Protein AF-A0A6I5N7K8-F1 (afdb_monomer_lite)

Foldseek 3Di:
DDDDDDDPVVVVVLVVCCVVVVDDPVVVVVVVVVVCVVVVPDPQDPQVVVVHDPPPPPPDDPPVPPVVVVVVVVVVVVVCLVPDPVNDDDDDDDDDDD

Radius of gyration: 35.08 Å; chains: 1; bounding box: 78×30×92 Å

Structure (mmCIF, N/CA/C/O backbone):
data_AF-A0A6I5N7K8-F1
#
_entry.id   AF-A0A6I5N7K8-F1
#
loop_
_atom_site.group_PDB
_atom_site.id
_atom_site.type_symbol
_atom_site.label_atom_id
_atom_site.label_alt_id
_atom_site.label_comp_id
_atom_site.label_asym_id
_atom_site.label_entity_id
_atom_site.label_seq_id
_atom_site.pdbx_PDB_ins_code
_atom_site.Cartn_x
_atom_site.Cartn_y
_atom_site.Cartn_z
_atom_site.occupancy
_at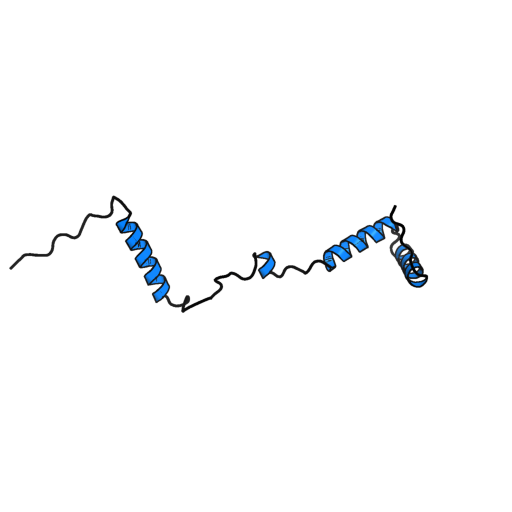om_site.B_iso_or_equiv
_atom_site.auth_seq_id
_atom_site.auth_comp_id
_atom_site.auth_asym_id
_atom_site.auth_atom_id
_atom_site.pdbx_PDB_model_num
ATOM 1 N N . MET A 1 1 ? -13.387 18.982 8.498 1.00 62.88 1 MET A N 1
ATOM 2 C CA . MET A 1 1 ? -13.024 17.693 9.122 1.00 62.88 1 MET A CA 1
ATOM 3 C C . MET A 1 1 ? -13.696 16.601 8.313 1.00 62.88 1 MET A C 1
ATOM 5 O O . MET A 1 1 ? -14.866 16.763 7.995 1.00 62.88 1 MET A O 1
ATOM 9 N N . LEU A 1 2 ? -12.960 15.569 7.903 1.00 75.06 2 LEU A N 1
ATOM 10 C CA . LEU A 1 2 ? -13.562 14.382 7.289 1.00 75.06 2 LEU A CA 1
ATOM 11 C C . LEU A 1 2 ? -14.327 13.624 8.379 1.00 75.06 2 LEU A C 1
ATOM 13 O O . LEU A 1 2 ? -13.778 13.423 9.459 1.00 75.06 2 LEU A O 1
ATOM 17 N N . ASN A 1 3 ? -15.577 13.248 8.110 1.00 82.94 3 ASN A N 1
ATOM 18 C CA . ASN A 1 3 ? -16.367 12.399 8.997 1.00 82.94 3 ASN A CA 1
ATOM 19 C C . ASN A 1 3 ? -16.410 10.998 8.388 1.00 82.94 3 ASN A C 1
ATOM 21 O O . ASN A 1 3 ? -16.853 10.847 7.250 1.00 82.94 3 ASN A O 1
ATOM 25 N N . ILE A 1 4 ? -15.906 10.006 9.114 1.00 84.75 4 ILE A N 1
ATOM 26 C CA . ILE A 1 4 ? -15.846 8.614 8.667 1.00 84.75 4 ILE A CA 1
ATOM 27 C C . ILE A 1 4 ? -16.706 7.811 9.633 1.00 84.75 4 ILE A C 1
ATOM 29 O O . ILE A 1 4 ? -16.475 7.853 10.838 1.00 84.75 4 ILE A O 1
ATOM 33 N N . SER A 1 5 ? -17.700 7.107 9.100 1.00 90.38 5 SER A N 1
ATOM 34 C CA . SER A 1 5 ? -18.488 6.142 9.862 1.00 90.38 5 SER A CA 1
ATOM 35 C C . SER A 1 5 ? -17.815 4.781 9.762 1.00 90.38 5 SER A C 1
ATOM 37 O O . SER A 1 5 ? -17.548 4.309 8.657 1.00 90.38 5 SER A O 1
ATOM 39 N N . LEU A 1 6 ? -17.515 4.189 10.912 1.00 89.00 6 LEU A N 1
ATOM 40 C CA . LEU A 1 6 ? -17.017 2.825 11.028 1.00 89.00 6 LEU A CA 1
ATOM 41 C C . LEU A 1 6 ? -18.190 1.913 11.399 1.00 89.00 6 LEU A C 1
ATOM 43 O O . LEU A 1 6 ? -19.175 2.376 11.973 1.00 89.00 6 LEU A O 1
ATOM 47 N N . ASP A 1 7 ? -18.108 0.644 11.020 1.00 95.56 7 ASP A N 1
ATOM 48 C CA . ASP A 1 7 ? -19.026 -0.371 11.528 1.00 95.56 7 ASP A CA 1
ATOM 49 C C . ASP A 1 7 ? -18.560 -0.883 12.903 1.00 95.56 7 ASP A C 1
ATOM 51 O O . ASP A 1 7 ? -17.423 -0.655 13.328 1.00 95.56 7 ASP A O 1
ATOM 55 N N . ASP A 1 8 ? -19.447 -1.595 13.601 1.00 94.19 8 ASP A N 1
ATOM 56 C CA . ASP A 1 8 ? -19.190 -2.113 14.952 1.00 94.19 8 ASP A CA 1
ATOM 57 C C . ASP A 1 8 ? -17.944 -3.014 15.025 1.00 94.19 8 ASP A C 1
ATOM 59 O O . ASP A 1 8 ? -17.326 -3.158 16.082 1.00 94.19 8 ASP A O 1
ATOM 63 N N . GLU A 1 9 ? -17.591 -3.674 13.922 1.00 96.00 9 GLU A N 1
ATOM 64 C CA . GLU A 1 9 ? -16.431 -4.555 13.843 1.00 96.00 9 GLU A CA 1
ATOM 65 C C . GLU A 1 9 ? -15.134 -3.744 13.726 1.00 96.00 9 GLU A C 1
ATOM 67 O O . GLU A 1 9 ? -14.204 -3.939 14.515 1.00 96.00 9 GLU A O 1
ATOM 72 N N . ALA A 1 10 ? -15.085 -2.781 12.806 1.00 93.69 10 ALA A N 1
ATOM 73 C CA . ALA A 1 10 ? -13.946 -1.894 12.617 1.00 93.69 10 ALA A CA 1
ATOM 74 C C . ALA A 1 10 ? -13.674 -1.029 13.853 1.00 93.69 10 ALA A C 1
ATOM 76 O O . ALA A 1 10 ? -12.511 -0.785 14.180 1.00 93.69 10 ALA A O 1
ATOM 77 N N . GLU A 1 11 ? -14.712 -0.606 14.579 1.00 93.94 11 GLU A N 1
ATOM 78 C CA . GLU A 1 11 ? -14.545 0.097 15.855 1.00 93.94 11 GLU A CA 1
ATOM 79 C C . GLU A 1 11 ? -13.820 -0.763 16.898 1.00 93.94 11 GLU A C 1
ATOM 81 O O . GLU A 1 11 ? -12.934 -0.267 17.599 1.00 93.94 11 GLU A O 1
ATOM 86 N N . ARG A 1 12 ? -14.124 -2.066 16.974 1.00 95.81 12 ARG A N 1
ATOM 87 C CA . ARG A 1 12 ? -13.420 -2.989 17.884 1.00 95.81 12 ARG A CA 1
ATOM 88 C C . ARG A 1 12 ? -11.946 -3.109 17.520 1.00 95.81 12 ARG A C 1
ATOM 90 O O . ARG A 1 12 ? -11.104 -3.010 18.412 1.00 95.81 12 ARG A O 1
ATOM 97 N N . TYR A 1 13 ? -11.632 -3.256 16.232 1.00 94.62 13 TYR A N 1
ATOM 98 C CA . TYR A 1 13 ? -10.244 -3.297 15.765 1.00 94.62 13 TYR A CA 1
ATOM 99 C C . TYR A 1 13 ? -9.497 -2.004 16.086 1.00 94.62 13 TYR A C 1
ATOM 101 O O . TYR A 1 13 ? -8.370 -2.051 16.574 1.00 94.62 13 TYR A O 1
ATOM 109 N N . LEU A 1 14 ? -10.133 -0.850 15.874 1.00 93.56 14 LEU A N 1
ATOM 110 C CA . LEU A 1 14 ? -9.548 0.446 16.196 1.00 93.56 14 LEU A CA 1
ATOM 111 C C . LEU A 1 14 ? -9.191 0.536 17.685 1.00 93.56 14 LEU A C 1
ATOM 113 O O . LEU A 1 14 ? -8.063 0.887 18.023 1.00 93.56 14 LEU A O 1
ATOM 117 N N . ILE A 1 15 ? -10.121 0.184 18.576 1.00 94.06 15 ILE A N 1
ATOM 118 C CA . ILE A 1 15 ? -9.892 0.212 20.028 1.00 94.06 15 ILE A CA 1
ATOM 119 C C . ILE A 1 15 ? -8.731 -0.711 20.418 1.00 94.06 15 ILE A C 1
ATOM 121 O O . ILE A 1 15 ? -7.885 -0.333 21.231 1.00 94.06 15 ILE A O 1
ATOM 125 N N . GLU A 1 16 ? -8.673 -1.910 19.844 1.00 95.81 16 GLU A N 1
ATOM 126 C CA . GLU A 1 16 ? -7.630 -2.888 20.148 1.00 95.81 16 GLU A CA 1
ATOM 127 C C . GLU A 1 16 ? -6.239 -2.423 19.692 1.00 95.81 16 GLU A C 1
ATOM 129 O O . GLU A 1 16 ? -5.281 -2.509 20.464 1.00 95.81 16 GLU A O 1
ATOM 134 N N . ILE A 1 17 ? -6.132 -1.860 18.484 1.00 94.69 17 ILE A N 1
ATOM 135 C CA . ILE A 1 17 ? -4.877 -1.317 17.942 1.00 94.69 17 ILE A CA 1
ATOM 136 C C . ILE A 1 17 ? -4.380 -0.158 18.808 1.00 94.69 17 ILE A C 1
ATOM 138 O O . ILE A 1 17 ? -3.230 -0.167 19.248 1.00 94.69 17 ILE A O 1
ATOM 142 N N . LEU A 1 18 ? -5.253 0.804 19.123 1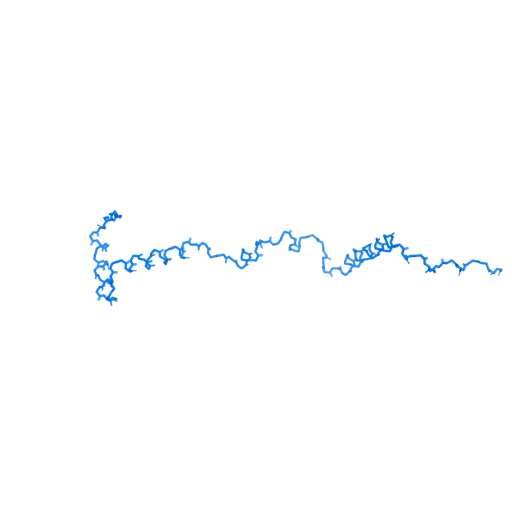.00 94.50 18 LEU A N 1
ATOM 143 C CA . LEU A 1 18 ? -4.892 1.961 19.949 1.00 94.50 18 LEU A CA 1
ATOM 144 C C . LEU A 1 18 ? -4.415 1.538 21.341 1.00 94.50 18 LEU A C 1
ATOM 146 O O . LEU A 1 18 ? -3.467 2.111 21.872 1.00 94.50 18 LEU A O 1
ATOM 150 N N . LYS A 1 19 ? -5.045 0.512 21.924 1.00 94.25 19 LYS A N 1
ATOM 151 C CA . LYS A 1 19 ? -4.656 -0.028 23.230 1.00 94.25 19 LYS A CA 1
ATOM 152 C C . LYS A 1 19 ? -3.301 -0.733 23.189 1.00 94.25 19 LYS A C 1
ATOM 154 O O . LYS A 1 19 ? -2.562 -0.670 24.165 1.00 94.25 19 LYS A O 1
ATOM 159 N N . ARG A 1 20 ? -2.997 -1.446 22.104 1.00 94.50 20 ARG A N 1
ATOM 160 C CA . ARG A 1 20 ? -1.764 -2.229 21.969 1.00 94.50 20 ARG A CA 1
ATOM 161 C C . ARG A 1 20 ? -0.548 -1.364 21.659 1.00 94.50 20 ARG A C 1
ATOM 163 O O . ARG A 1 20 ? 0.536 -1.659 22.150 1.00 94.50 20 ARG A O 1
ATOM 170 N N . GLU A 1 21 ? -0.724 -0.361 20.809 1.00 91.31 21 GLU A N 1
ATOM 171 C CA . GLU A 1 21 ? 0.376 0.450 20.280 1.00 91.31 21 GLU A CA 1
ATOM 172 C C . GLU A 1 21 ? 0.548 1.781 21.027 1.00 91.31 21 GLU A C 1
ATOM 174 O O . GLU A 1 21 ? 1.529 2.478 20.795 1.00 91.31 21 GLU A O 1
ATOM 179 N N . GLU A 1 22 ? -0.376 2.122 21.936 1.00 92.50 22 GLU A N 1
ATOM 180 C CA . GLU A 1 22 ? -0.381 3.376 22.712 1.00 92.50 22 GLU A CA 1
ATOM 181 C C . GLU A 1 22 ? -0.280 4.639 21.831 1.00 92.50 22 GLU A C 1
ATOM 183 O O . GLU A 1 22 ? 0.283 5.664 22.216 1.00 92.50 22 GLU A O 1
ATOM 188 N N . ILE A 1 23 ? -0.853 4.576 20.627 1.00 93.62 23 ILE A N 1
ATOM 189 C CA . ILE A 1 23 ? -0.847 5.661 19.639 1.00 93.62 23 ILE A CA 1
ATOM 190 C C . ILE A 1 23 ? -2.177 6.414 19.600 1.00 93.62 23 ILE A C 1
ATOM 192 O O . ILE A 1 23 ? 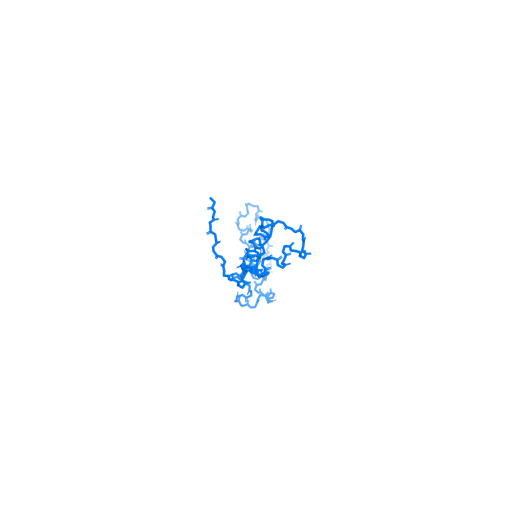-3.215 5.945 20.067 1.00 93.62 23 ILE A O 1
ATOM 196 N N . THR A 1 24 ? -2.165 7.599 18.988 1.00 93.94 24 THR A N 1
ATOM 197 C CA . THR A 1 24 ? -3.387 8.368 18.738 1.00 93.94 24 THR A CA 1
ATOM 198 C C . THR A 1 24 ? -4.075 7.925 17.445 1.00 93.94 24 THR A C 1
ATOM 200 O O . THR A 1 24 ? -3.424 7.489 16.495 1.00 93.94 24 THR A O 1
ATOM 203 N N . ILE A 1 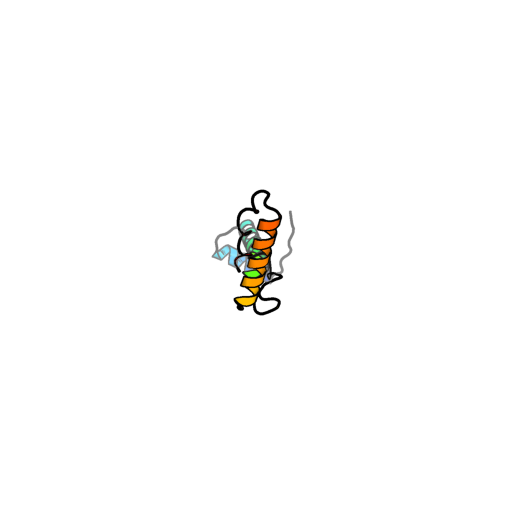25 ? -5.397 8.126 17.358 1.00 91.50 25 ILE A N 1
ATOM 204 C CA . ILE A 1 25 ? -6.174 7.873 16.127 1.00 91.50 25 ILE A CA 1
ATOM 205 C C . ILE A 1 25 ? -5.582 8.636 14.935 1.00 91.50 25 ILE A C 1
ATOM 207 O O . ILE A 1 25 ? -5.485 8.099 13.836 1.00 91.50 25 ILE A O 1
ATOM 211 N N . SER A 1 26 ? -5.169 9.888 15.150 1.00 91.44 26 SER A N 1
ATOM 212 C CA . SER A 1 26 ? -4.597 10.736 14.099 1.00 91.44 26 SER A CA 1
ATOM 213 C C . SER A 1 26 ? -3.328 10.126 13.508 1.00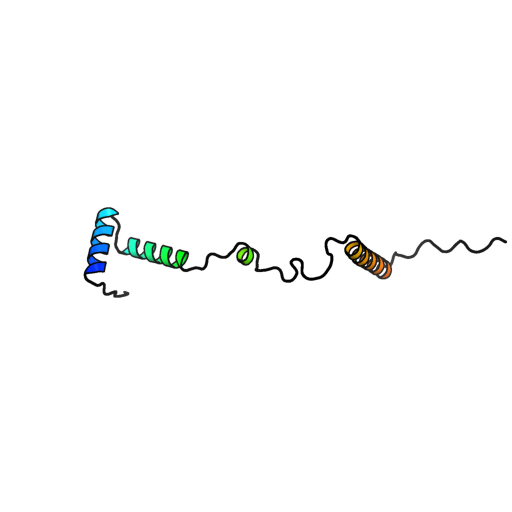 91.44 26 SER A C 1
ATOM 215 O O . SER A 1 26 ? -3.162 10.103 12.288 1.00 91.44 26 SER A O 1
ATOM 217 N N . ASP A 1 27 ? -2.446 9.604 14.357 1.00 92.88 27 ASP A N 1
ATOM 218 C CA . ASP A 1 27 ? -1.178 9.035 13.907 1.00 92.88 27 ASP A CA 1
ATOM 219 C C . ASP A 1 27 ? -1.372 7.668 13.251 1.00 92.88 27 ASP A C 1
ATOM 221 O O . ASP A 1 27 ? -0.794 7.431 12.189 1.00 92.88 27 ASP A O 1
ATOM 225 N N . LEU A 1 28 ? -2.282 6.843 13.781 1.00 93.81 28 LEU A N 1
ATOM 226 C CA . LEU A 1 28 ? -2.696 5.597 13.136 1.00 93.81 28 LEU A CA 1
ATOM 227 C C . LEU A 1 28 ? -3.230 5.853 11.721 1.00 93.81 28 LEU A C 1
ATOM 229 O O . LEU A 1 28 ? -2.806 5.209 10.764 1.00 93.81 28 LEU A O 1
ATOM 233 N N . VAL A 1 29 ? -4.123 6.834 11.557 1.00 92.81 29 VAL A N 1
ATOM 234 C CA . VAL A 1 29 ? -4.687 7.178 10.244 1.00 92.81 29 VAL A CA 1
ATOM 235 C C . VAL A 1 29 ? -3.599 7.670 9.287 1.00 92.81 29 VAL A C 1
ATOM 237 O O . VAL A 1 29 ? -3.579 7.250 8.132 1.00 92.81 29 VAL A O 1
ATOM 240 N N . LYS A 1 30 ? -2.658 8.514 9.735 1.00 93.94 30 LYS A N 1
ATOM 241 C CA . LYS A 1 30 ? -1.529 8.955 8.889 1.00 93.94 30 LYS A CA 1
ATOM 242 C C . LYS A 1 30 ? -0.674 7.780 8.423 1.00 93.94 30 LYS A C 1
ATOM 244 O O . LYS A 1 30 ? -0.269 7.760 7.261 1.00 93.94 30 LYS A O 1
ATOM 249 N N . GLN A 1 31 ? -0.387 6.835 9.315 1.00 93.81 31 GLN A N 1
ATOM 250 C CA . GLN A 1 31 ? 0.417 5.660 9.001 1.00 93.81 31 GLN A CA 1
ATOM 251 C C . GLN A 1 31 ? -0.313 4.746 8.014 1.00 93.81 31 GLN A C 1
ATOM 253 O O . GLN A 1 31 ? 0.228 4.449 6.957 1.00 93.81 31 GLN A O 1
ATOM 258 N 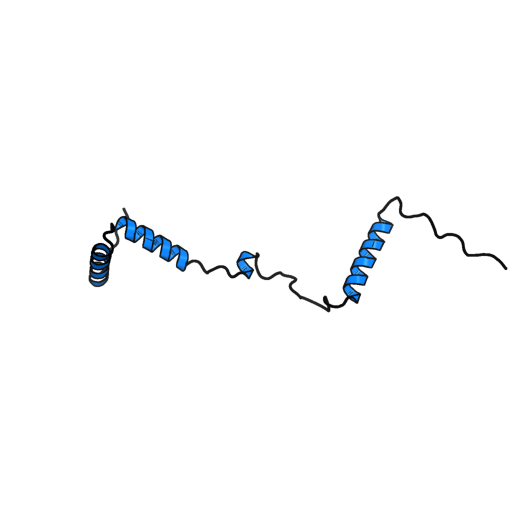N . LEU A 1 32 ? -1.581 4.417 8.275 1.00 93.50 32 LEU A N 1
ATOM 259 C CA . LEU A 1 32 ? -2.392 3.596 7.372 1.00 93.50 32 LEU A CA 1
ATOM 260 C C . LEU A 1 32 ? -2.528 4.217 5.979 1.00 93.50 32 LEU A C 1
ATOM 262 O O . LEU A 1 32 ? -2.452 3.507 4.979 1.00 93.50 32 LEU A O 1
ATOM 266 N N . LEU A 1 33 ? -2.712 5.538 5.889 1.00 92.62 33 LEU A N 1
ATOM 267 C CA . LEU A 1 33 ? -2.784 6.235 4.604 1.00 92.62 33 LEU A CA 1
ATOM 268 C C . LEU A 1 33 ? -1.449 6.194 3.856 1.00 92.62 33 LEU A C 1
ATOM 270 O O . LEU A 1 33 ? -1.446 5.975 2.645 1.00 92.62 33 LEU A O 1
ATOM 274 N N . ARG A 1 34 ? -0.327 6.375 4.563 1.00 92.50 34 ARG A N 1
ATOM 275 C CA . ARG A 1 34 ? 1.017 6.237 3.989 1.00 92.50 34 ARG A CA 1
ATOM 276 C C . ARG A 1 34 ? 1.234 4.822 3.466 1.00 92.50 34 ARG A C 1
ATOM 278 O O . ARG A 1 34 ? 1.519 4.658 2.284 1.00 92.50 34 ARG A O 1
ATOM 285 N N . ASP A 1 35 ? 1.017 3.820 4.307 1.00 92.62 35 ASP A N 1
ATOM 286 C CA . ASP A 1 35 ? 1.232 2.413 3.973 1.00 92.62 35 ASP A CA 1
ATOM 287 C C . ASP A 1 35 ? 0.325 1.978 2.820 1.00 92.62 35 ASP A C 1
ATOM 289 O O . ASP A 1 35 ? 0.746 1.260 1.909 1.00 92.62 35 ASP A O 1
ATOM 293 N N . ARG A 1 36 ? -0.929 2.450 2.799 1.00 92.94 36 ARG A N 1
ATOM 294 C CA . ARG A 1 36 ? -1.858 2.173 1.700 1.00 92.94 36 ARG A CA 1
ATOM 295 C C . ARG A 1 36 ? -1.422 2.843 0.405 1.00 92.94 36 ARG A C 1
ATOM 297 O O . ARG A 1 36 ? -1.546 2.226 -0.648 1.00 92.94 36 ARG A O 1
ATOM 304 N N . LEU A 1 37 ? -0.910 4.070 0.458 1.00 88.25 37 LEU A N 1
ATOM 305 C CA . LEU A 1 37 ? -0.403 4.759 -0.725 1.00 88.25 37 LEU A CA 1
ATOM 306 C C . LEU A 1 37 ? 0.847 4.063 -1.278 1.00 88.25 37 LEU A C 1
ATOM 308 O O . LEU A 1 37 ? 0.934 3.840 -2.482 1.00 88.25 37 LEU A O 1
ATOM 312 N N . GLU A 1 38 ? 1.778 3.674 -0.410 1.00 86.50 38 GLU A N 1
ATOM 313 C CA . GLU A 1 38 ? 3.015 2.983 -0.788 1.00 86.50 38 GLU A CA 1
ATOM 314 C C . GLU A 1 38 ? 2.752 1.566 -1.316 1.00 86.50 38 GLU A C 1
ATOM 316 O O . GLU A 1 38 ? 3.355 1.150 -2.303 1.00 86.50 38 GLU A O 1
ATOM 321 N N . SER A 1 39 ? 1.815 0.831 -0.710 1.00 86.00 39 SER A N 1
ATOM 322 C CA . SER A 1 39 ? 1.421 -0.508 -1.172 1.00 86.00 39 SER A CA 1
ATOM 323 C C . SER A 1 39 ? 0.550 -0.490 -2.427 1.00 86.00 39 SER A C 1
ATOM 325 O O . SER A 1 39 ? 0.601 -1.433 -3.214 1.00 86.00 39 SER A O 1
ATOM 327 N N . SER A 1 40 ? -0.245 0.564 -2.628 1.00 81.12 40 SER A N 1
ATOM 328 C CA . SER A 1 40 ? -1.097 0.711 -3.810 1.00 81.12 40 SER A CA 1
ATOM 329 C C . SER A 1 40 ? -0.326 1.176 -5.041 1.00 81.12 40 SER A C 1
ATOM 331 O O . SER A 1 40 ? -0.842 1.036 -6.152 1.00 81.12 40 SER A O 1
ATOM 333 N N . GLN A 1 41 ? 0.872 1.743 -4.881 1.00 74.62 41 GLN A N 1
ATOM 334 C CA . GLN A 1 41 ? 1.708 2.066 -6.027 1.00 74.62 41 GLN A CA 1
ATOM 335 C C . GLN A 1 41 ? 2.252 0.765 -6.628 1.00 74.62 41 GLN A C 1
ATOM 337 O O . GLN A 1 41 ? 2.883 -0.020 -5.913 1.00 74.62 41 GLN A O 1
ATOM 342 N N . PRO A 1 42 ? 2.030 0.507 -7.932 1.00 73.69 42 PRO A N 1
ATOM 343 C CA . PRO A 1 42 ? 2.677 -0.613 -8.590 1.00 73.69 42 PRO A CA 1
ATOM 344 C C . PRO A 1 42 ? 4.180 -0.440 -8.394 1.00 73.69 42 PRO A C 1
ATOM 346 O O . PRO A 1 42 ? 4.752 0.594 -8.747 1.00 73.69 42 PRO A O 1
ATOM 349 N N . LYS A 1 43 ? 4.814 -1.431 -7.759 1.00 75.81 43 LYS A N 1
ATOM 350 C CA . LYS A 1 43 ? 6.265 -1.426 -7.597 1.00 75.81 43 LYS A CA 1
ATOM 351 C C . LYS A 1 43 ? 6.855 -1.357 -8.995 1.00 75.81 43 LYS A C 1
ATOM 353 O O . LYS A 1 43 ? 6.757 -2.336 -9.729 1.00 75.81 43 LYS A O 1
ATOM 358 N N . GLN A 1 44 ? 7.455 -0.217 -9.339 1.00 76.75 44 GLN A N 1
ATOM 359 C CA . GLN A 1 44 ? 8.141 -0.081 -10.614 1.00 76.75 44 GLN A CA 1
ATOM 360 C C . GLN A 1 44 ? 9.161 -1.212 -10.727 1.00 76.75 44 GLN A C 1
ATOM 362 O O . GLN A 1 44 ? 10.046 -1.367 -9.871 1.00 76.75 44 GLN A O 1
ATOM 367 N N . THR A 1 45 ? 9.007 -2.018 -11.767 1.00 82.75 45 THR A N 1
ATOM 368 C CA . THR A 1 45 ? 9.978 -3.024 -12.166 1.00 82.75 45 THR A CA 1
ATOM 369 C C . THR A 1 45 ? 11.324 -2.348 -12.414 1.00 82.75 45 THR A C 1
ATOM 371 O O . THR A 1 45 ? 11.406 -1.149 -12.684 1.00 82.75 45 THR A O 1
ATOM 374 N N . ILE A 1 46 ? 12.415 -3.113 -12.326 1.00 80.44 46 ILE A N 1
ATOM 375 C CA . ILE A 1 46 ? 13.755 -2.587 -12.634 1.00 80.44 46 ILE A CA 1
ATOM 376 C C . ILE A 1 46 ? 13.766 -1.941 -14.031 1.00 80.44 46 ILE A C 1
ATOM 378 O O . ILE A 1 46 ? 14.353 -0.880 -14.200 1.00 80.44 46 ILE A O 1
ATOM 382 N N . LEU A 1 47 ? 13.047 -2.529 -14.993 1.00 80.94 47 LEU A N 1
ATOM 383 C CA . LEU A 1 47 ? 12.890 -1.988 -16.343 1.00 80.94 47 LEU A CA 1
ATOM 384 C C . LEU A 1 47 ? 12.196 -0.624 -16.342 1.00 80.94 47 LEU A C 1
ATOM 386 O O . LEU A 1 47 ? 12.718 0.318 -16.923 1.00 80.94 47 LEU A O 1
ATOM 390 N N . GLU A 1 48 ? 11.072 -0.474 -15.643 1.00 82.19 48 GLU A N 1
ATOM 391 C CA . GLU A 1 48 ? 10.374 0.817 -15.536 1.00 82.19 48 GLU A CA 1
ATOM 392 C C . GLU A 1 48 ? 11.239 1.882 -14.850 1.00 82.19 48 GLU A C 1
ATOM 394 O O . GLU A 1 48 ? 11.294 3.017 -15.319 1.00 82.19 48 GLU A O 1
ATOM 399 N N . LYS A 1 49 ? 11.997 1.509 -13.809 1.00 80.88 49 LYS A N 1
ATOM 400 C CA . LYS A 1 49 ? 12.977 2.407 -13.170 1.00 80.88 49 LYS A CA 1
ATOM 401 C C . LYS A 1 49 ? 14.100 2.831 -14.118 1.00 80.88 49 LYS A C 1
ATOM 403 O O . LYS A 1 49 ? 14.644 3.919 -13.966 1.00 80.88 49 LYS A O 1
ATOM 408 N N . MET A 1 50 ? 14.451 1.978 -15.079 1.00 80.69 50 MET A N 1
ATOM 409 C CA . MET A 1 50 ? 15.451 2.245 -16.116 1.00 80.69 50 MET A CA 1
ATOM 410 C C . MET A 1 50 ? 14.890 3.008 -17.328 1.00 80.69 50 MET A C 1
ATOM 412 O O . MET A 1 50 ? 15.640 3.266 -18.267 1.00 80.69 50 MET A O 1
ATOM 416 N N . GLY A 1 51 ? 13.609 3.395 -17.315 1.00 82.75 51 GLY A N 1
ATOM 417 C CA . GLY A 1 51 ? 12.964 4.111 -18.420 1.00 82.75 51 GLY A CA 1
ATOM 418 C C . GLY A 1 51 ? 12.177 3.224 -19.391 1.00 82.75 51 GLY A C 1
ATOM 419 O O . GLY A 1 51 ? 11.816 3.689 -20.466 1.00 82.75 51 GLY A O 1
ATOM 420 N N . GLY A 1 52 ? 11.883 1.974 -19.020 1.00 83.06 52 GLY A N 1
ATOM 421 C CA . GLY A 1 52 ? 11.079 1.029 -19.799 1.00 83.06 52 GLY A CA 1
ATOM 422 C C . GLY A 1 52 ? 11.895 -0.066 -20.492 1.00 83.06 52 GLY A C 1
ATOM 423 O O . GLY A 1 52 ? 13.082 -0.259 -20.226 1.00 83.06 52 GLY A O 1
ATOM 424 N N . ILE A 1 53 ? 11.236 -0.828 -21.372 1.00 78.31 53 ILE A N 1
ATOM 425 C CA . ILE A 1 53 ? 11.908 -1.808 -22.238 1.00 78.31 53 ILE A CA 1
ATOM 426 C C . ILE A 1 53 ? 12.655 -1.020 -23.320 1.00 78.31 53 ILE A C 1
ATOM 428 O O . ILE A 1 53 ? 12.009 -0.252 -24.033 1.00 78.31 53 ILE A O 1
ATOM 432 N N . PRO A 1 54 ? 13.978 -1.187 -23.482 1.00 75.50 54 PRO A N 1
ATOM 433 C CA . PRO A 1 54 ? 14.697 -0.445 -24.506 1.00 75.50 54 PRO A CA 1
ATOM 434 C C . PRO A 1 54 ? 14.185 -0.838 -25.892 1.00 75.50 54 PRO A C 1
ATOM 436 O O . PRO A 1 54 ? 14.166 -2.019 -26.238 1.00 75.50 54 PRO A O 1
ATOM 439 N N . GLU A 1 55 ? 13.809 0.158 -26.697 1.00 68.44 55 GLU A N 1
ATOM 440 C CA . GLU A 1 55 ? 13.228 -0.026 -28.040 1.00 68.44 55 GLU A CA 1
ATOM 441 C C . GLU A 1 55 ? 14.147 -0.817 -28.993 1.00 68.44 55 GLU A C 1
ATOM 443 O O . GLU A 1 55 ? 13.701 -1.406 -29.980 1.00 68.44 55 GLU A O 1
ATOM 448 N N . HIS A 1 56 ? 15.441 -0.877 -28.667 1.00 67.62 56 HIS A N 1
ATOM 449 C CA . HIS A 1 56 ? 16.480 -1.564 -29.432 1.00 67.62 56 HIS A CA 1
ATOM 450 C C . HIS A 1 56 ? 17.207 -2.646 -28.623 1.00 67.62 56 HIS A C 1
ATOM 452 O O . HIS A 1 56 ? 18.357 -2.974 -28.926 1.00 67.62 56 HIS A O 1
ATOM 458 N N . LEU A 1 57 ? 16.584 -3.207 -27.577 1.00 62.31 57 LEU A N 1
ATOM 459 C CA . LEU A 1 57 ? 17.202 -4.310 -26.843 1.00 62.31 57 LEU A CA 1
ATOM 460 C C . LEU A 1 57 ? 17.176 -5.586 -27.697 1.00 62.31 57 LEU A C 1
ATOM 462 O O . LEU A 1 57 ? 16.195 -6.321 -27.713 1.00 62.31 57 LEU A O 1
ATOM 466 N N . LEU A 1 58 ? 18.282 -5.839 -28.401 1.00 66.69 58 LEU A N 1
ATOM 467 C CA . LEU A 1 58 ? 18.504 -7.023 -29.243 1.00 66.69 58 LEU A CA 1
ATOM 468 C C . LEU A 1 58 ? 17.514 -7.177 -30.412 1.00 66.69 58 LEU A C 1
ATOM 470 O O . LEU A 1 58 ? 17.401 -8.256 -30.993 1.00 66.69 58 LEU A O 1
ATOM 474 N N . THR A 1 59 ? 16.817 -6.106 -30.791 1.00 53.16 59 THR A N 1
ATOM 475 C CA . THR A 1 59 ? 15.943 -6.118 -31.961 1.00 53.16 59 THR A CA 1
ATOM 476 C C . THR A 1 59 ? 16.794 -5.968 -33.221 1.00 53.16 59 THR A C 1
ATOM 478 O O . THR A 1 59 ? 17.462 -4.957 -33.407 1.00 53.16 59 THR A O 1
ATOM 481 N N . VAL A 1 60 ? 16.696 -7.002 -34.059 1.00 49.41 60 VAL A N 1
ATOM 482 C CA . VAL A 1 60 ? 17.163 -7.183 -35.444 1.00 49.41 60 VAL A CA 1
ATOM 483 C C . VAL A 1 60 ? 18.664 -7.360 -35.706 1.00 49.41 60 VAL A C 1
ATOM 485 O O . VAL A 1 60 ? 19.416 -6.408 -35.861 1.00 49.41 60 VAL A O 1
ATOM 488 N N . GLY A 1 61 ? 19.011 -8.639 -35.915 1.00 56.19 61 GLY A N 1
ATOM 489 C CA . GLY A 1 61 ? 20.144 -9.107 -36.711 1.00 56.19 61 GLY A CA 1
ATOM 490 C C . GLY A 1 61 ? 21.466 -9.061 -35.972 1.00 56.19 61 GLY A C 1
ATOM 491 O O . GLY A 1 61 ? 21.961 -7.981 -35.704 1.00 56.19 61 GLY A O 1
ATOM 492 N N . ASP A 1 62 ? 22.013 -10.234 -35.645 1.00 56.50 62 ASP A N 1
ATOM 493 C CA . ASP A 1 62 ? 23.457 -10.469 -35.571 1.00 56.50 62 ASP A CA 1
ATOM 494 C C . ASP A 1 62 ? 24.310 -9.328 -34.972 1.00 56.50 62 ASP A C 1
ATOM 496 O O . ASP A 1 62 ? 25.418 -9.054 -35.409 1.00 56.50 62 ASP A O 1
ATOM 500 N N . LEU A 1 63 ? 23.864 -8.683 -33.886 1.00 51.03 63 LEU A N 1
ATOM 501 C CA . LEU A 1 63 ? 24.674 -7.669 -33.187 1.00 51.03 63 LEU A CA 1
ATOM 502 C C . LEU A 1 63 ? 25.863 -8.297 -32.434 1.00 51.03 63 LEU A C 1
ATOM 504 O O . LEU A 1 63 ? 26.783 -7.597 -31.997 1.00 51.03 63 LEU A O 1
ATOM 508 N N . SER A 1 64 ? 25.868 -9.629 -32.315 1.00 55.22 64 SER A N 1
ATOM 509 C CA . SER A 1 64 ? 27.065 -10.411 -31.990 1.00 55.22 64 SER A CA 1
ATOM 510 C C . SER A 1 64 ? 28.085 -10.371 -33.131 1.00 55.22 64 SER A C 1
ATOM 512 O O . SER A 1 64 ? 29.300 -10.396 -32.898 1.00 55.22 64 SER A O 1
ATOM 514 N N . ASP A 1 65 ? 27.606 -10.245 -34.364 1.00 60.47 65 ASP A N 1
ATOM 515 C CA . ASP A 1 65 ? 28.400 -10.431 -35.550 1.00 60.47 65 ASP A CA 1
ATOM 516 C C . ASP A 1 65 ? 29.320 -9.235 -35.761 1.00 60.47 65 ASP A C 1
ATOM 518 O O . ASP A 1 65 ? 28.961 -8.075 -36.006 1.00 60.47 65 ASP A O 1
ATOM 522 N N . ARG A 1 66 ? 30.594 -9.541 -35.563 1.00 67.12 66 ARG A N 1
ATOM 523 C CA . ARG A 1 66 ? 31.713 -8.626 -35.721 1.00 67.12 66 ARG A CA 1
ATOM 524 C C . ARG A 1 66 ? 31.681 -7.963 -37.101 1.00 67.12 66 ARG A C 1
ATOM 526 O O . ARG A 1 66 ? 32.168 -6.843 -37.228 1.00 67.12 66 ARG A O 1
ATOM 533 N N . GLU A 1 67 ? 31.111 -8.630 -38.100 1.00 63.56 67 GLU A N 1
ATOM 534 C CA . GLU A 1 67 ? 30.978 -8.167 -39.481 1.00 63.56 67 GLU A CA 1
ATOM 535 C C . GLU A 1 67 ? 30.123 -6.891 -39.595 1.00 63.56 67 GLU A C 1
ATOM 537 O O . GLU A 1 67 ? 30.607 -5.877 -40.105 1.00 63.56 67 GLU A O 1
ATOM 542 N N . GLN A 1 68 ? 28.907 -6.883 -39.032 1.00 68.81 68 GLN A N 1
ATOM 543 C CA . GLN A 1 68 ? 28.016 -5.714 -39.074 1.00 68.81 68 GLN A CA 1
ATOM 544 C C . GLN A 1 68 ? 28.585 -4.526 -38.289 1.00 68.81 68 GLN A C 1
ATOM 546 O O . GLN A 1 68 ? 28.514 -3.379 -38.731 1.00 68.81 68 GLN A O 1
ATOM 551 N N . ARG A 1 69 ? 29.232 -4.776 -37.143 1.00 74.19 69 ARG A N 1
ATOM 552 C CA . ARG A 1 69 ? 29.909 -3.699 -36.397 1.00 74.19 69 ARG A CA 1
ATOM 553 C C . ARG A 1 69 ? 31.076 -3.110 -37.186 1.00 74.19 69 ARG A C 1
ATOM 555 O O . ARG A 1 69 ? 31.276 -1.897 -37.173 1.00 74.19 69 ARG A O 1
ATOM 562 N N . ARG A 1 70 ? 31.843 -3.945 -37.893 1.00 76.44 70 ARG A N 1
ATOM 563 C CA . ARG A 1 70 ? 32.949 -3.486 -38.742 1.00 76.44 70 ARG A CA 1
ATOM 564 C C . ARG A 1 70 ? 32.459 -2.629 -39.905 1.00 76.44 70 ARG A C 1
ATOM 566 O O . ARG A 1 70 ? 33.106 -1.621 -40.178 1.00 76.44 70 ARG A O 1
ATOM 573 N N . SER A 1 71 ? 31.354 -2.992 -40.559 1.00 77.00 71 SER A N 1
ATOM 574 C CA . SER A 1 71 ? 30.841 -2.234 -41.708 1.00 77.00 71 SER A CA 1
ATOM 575 C C . SER A 1 71 ? 30.363 -0.836 -41.306 1.00 77.00 71 SER A C 1
ATOM 577 O O . SER A 1 71 ? 30.823 0.145 -41.887 1.00 77.00 71 SER A O 1
ATOM 579 N N . VAL A 1 72 ? 29.563 -0.722 -40.240 1.00 82.50 72 VAL A N 1
ATOM 580 C CA . VAL A 1 72 ? 29.065 0.572 -39.733 1.00 82.50 72 VAL A CA 1
ATOM 581 C C . VAL A 1 72 ? 30.213 1.480 -39.273 1.00 82.50 72 VAL A C 1
ATOM 583 O O . VAL A 1 72 ? 30.225 2.681 -39.551 1.00 82.50 72 VAL A O 1
ATOM 586 N N . ILE A 1 73 ? 31.219 0.921 -38.590 1.00 80.31 73 ILE A N 1
ATOM 587 C CA . ILE A 1 73 ? 32.397 1.688 -38.157 1.00 80.31 73 ILE A CA 1
ATOM 588 C C . ILE A 1 73 ? 33.215 2.161 -39.366 1.00 80.31 73 ILE A C 1
ATOM 590 O O . ILE A 1 73 ? 33.629 3.321 -39.401 1.00 80.31 73 ILE A O 1
ATOM 594 N N . ALA A 1 74 ? 33.441 1.296 -40.359 1.00 85.25 74 ALA A N 1
ATOM 595 C CA . ALA A 1 74 ? 34.194 1.643 -41.561 1.00 85.25 74 ALA A CA 1
ATOM 596 C C . ALA A 1 74 ? 33.517 2.771 -42.352 1.00 85.25 74 ALA A C 1
ATOM 598 O O . ALA A 1 74 ? 34.187 3.725 -42.752 1.00 85.25 74 ALA A O 1
ATOM 599 N N . GLU A 1 75 ? 32.196 2.706 -42.517 1.00 84.88 75 GLU A N 1
ATOM 600 C CA . GLU A 1 75 ? 31.417 3.736 -43.205 1.00 84.88 75 GLU A CA 1
ATOM 601 C C . GLU A 1 75 ? 31.515 5.090 -42.490 1.00 84.88 75 GLU A C 1
ATOM 603 O O . GLU A 1 75 ? 31.814 6.112 -43.110 1.00 84.88 75 GLU A O 1
ATOM 608 N N . ARG A 1 76 ? 31.386 5.099 -41.159 1.00 85.50 76 ARG A N 1
ATOM 609 C CA . ARG A 1 76 ? 31.499 6.318 -40.344 1.00 85.50 76 ARG A CA 1
ATOM 610 C C . ARG A 1 76 ? 32.902 6.931 -40.372 1.00 85.50 76 ARG A C 1
ATOM 612 O O . ARG A 1 76 ? 33.038 8.155 -40.365 1.00 85.50 76 ARG A O 1
ATOM 619 N N . ILE A 1 77 ? 33.947 6.104 -40.420 1.00 83.50 77 ILE A N 1
ATOM 620 C CA . ILE A 1 77 ? 35.330 6.565 -40.602 1.00 83.50 77 ILE A CA 1
ATOM 621 C C . ILE A 1 77 ? 35.496 7.196 -41.990 1.00 83.50 77 ILE A C 1
ATOM 623 O O . ILE A 1 77 ? 36.035 8.297 -42.092 1.00 83.50 77 ILE A O 1
ATOM 627 N N . GLN A 1 78 ? 34.997 6.552 -43.050 1.00 82.12 78 GLN A N 1
ATOM 628 C CA . GLN A 1 78 ? 35.065 7.097 -44.409 1.00 82.12 78 GLN A CA 1
ATOM 629 C C . GLN A 1 78 ? 34.311 8.419 -44.554 1.00 82.12 78 GLN A C 1
ATOM 631 O O . GLN A 1 78 ? 34.843 9.346 -45.159 1.00 82.12 78 GLN A O 1
ATOM 636 N N . ALA A 1 79 ? 33.105 8.529 -43.994 1.00 83.94 79 ALA A N 1
ATOM 637 C CA . ALA A 1 79 ? 32.336 9.771 -44.003 1.00 83.94 79 ALA A CA 1
ATOM 638 C C . ALA A 1 79 ? 33.124 10.912 -43.344 1.00 83.94 79 ALA A C 1
ATOM 640 O O . ALA A 1 79 ? 33.282 11.978 -43.932 1.00 83.94 79 ALA A O 1
ATOM 641 N N . ARG A 1 80 ? 33.757 10.647 -42.193 1.00 79.00 80 ARG A N 1
ATOM 642 C CA . ARG A 1 80 ? 34.630 11.616 -41.517 1.00 79.00 80 ARG A CA 1
ATOM 643 C C . ARG A 1 80 ? 35.842 12.019 -42.364 1.00 79.00 80 ARG A C 1
ATOM 645 O O . ARG A 1 80 ? 36.235 13.180 -42.328 1.00 79.00 80 ARG A O 1
ATOM 652 N N . TYR A 1 81 ? 36.443 11.098 -43.118 1.00 77.25 81 TYR A N 1
ATOM 653 C CA . TYR A 1 81 ? 37.528 11.441 -44.047 1.00 77.25 81 TYR A CA 1
ATOM 654 C C . TYR A 1 81 ? 37.052 12.295 -45.227 1.00 77.25 81 TYR A C 1
ATOM 656 O O . TYR A 1 81 ? 37.804 13.155 -45.673 1.00 77.25 81 TYR A O 1
ATOM 664 N N . ARG A 1 82 ? 35.819 12.093 -45.708 1.00 71.81 82 ARG A N 1
ATOM 665 C CA . ARG A 1 82 ? 35.220 12.919 -46.770 1.00 71.81 82 ARG A CA 1
ATOM 666 C C . ARG A 1 82 ? 34.841 14.317 -46.280 1.00 71.81 82 ARG A C 1
ATOM 668 O O . ARG A 1 82 ? 34.957 15.270 -47.037 1.00 71.81 82 ARG A O 1
ATOM 675 N N . GLU A 1 83 ? 34.402 14.436 -45.030 1.00 69.50 83 GLU A N 1
ATOM 676 C CA . GLU A 1 83 ? 33.982 15.706 -44.420 1.00 69.50 83 GLU A CA 1
ATOM 677 C C . GLU A 1 83 ? 35.144 16.513 -43.818 1.00 69.50 83 GLU A C 1
ATOM 679 O O . GLU A 1 83 ? 35.003 17.711 -43.574 1.00 69.50 83 GLU A O 1
ATOM 684 N N . SER A 1 84 ? 36.299 15.888 -43.565 1.00 59.22 84 SER A N 1
ATOM 685 C CA . SER A 1 84 ? 37.451 16.579 -42.983 1.00 59.22 84 SER A CA 1
ATOM 686 C C . SER A 1 84 ? 38.249 17.340 -44.056 1.00 59.22 84 SER A C 1
ATOM 688 O O . SER A 1 84 ? 38.778 16.711 -44.976 1.00 59.22 84 SER A O 1
ATOM 690 N N . PRO A 1 85 ? 38.456 18.668 -43.923 1.00 56.91 85 PRO A N 1
ATOM 691 C CA . PRO A 1 85 ? 39.168 19.482 -44.919 1.00 56.91 85 PRO A CA 1
ATOM 692 C C . PRO A 1 85 ? 40.657 19.135 -45.089 1.00 56.91 85 PRO A C 1
ATOM 694 O O . PRO A 1 85 ? 41.319 19.665 -45.977 1.00 56.91 85 PRO A O 1
ATOM 697 N N . TRP A 1 86 ? 41.205 18.269 -44.233 1.00 54.84 86 TRP A N 1
ATOM 698 C CA . TRP A 1 86 ? 42.629 17.918 -44.200 1.00 54.84 86 TRP A CA 1
ATOM 699 C C . TRP A 1 86 ? 42.919 16.484 -44.681 1.00 54.84 86 TRP A C 1
ATOM 701 O O . TRP A 1 86 ? 44.025 15.981 -44.498 1.00 54.84 86 TRP A O 1
ATOM 711 N N . GLY A 1 87 ? 41.941 15.816 -45.302 1.00 54.66 87 GLY A N 1
ATOM 712 C CA . GLY A 1 87 ? 41.976 14.389 -45.642 1.00 54.66 87 GLY A CA 1
ATOM 713 C C . GLY A 1 87 ? 42.534 13.997 -47.015 1.00 54.66 87 GLY A C 1
ATOM 714 O O . GLY A 1 87 ? 42.221 12.904 -47.472 1.00 54.66 87 GLY A O 1
ATOM 715 N N . VAL A 1 88 ? 43.339 14.826 -47.692 1.00 57.06 88 VAL A N 1
ATOM 716 C CA . VAL A 1 88 ? 43.982 14.425 -48.961 1.00 57.06 88 VAL A CA 1
ATOM 717 C C . VAL A 1 88 ? 45.463 14.774 -48.953 1.00 57.06 88 VAL A C 1
ATOM 719 O O . VAL A 1 88 ? 45.854 15.825 -49.443 1.00 57.06 88 VAL A O 1
ATOM 722 N N . ARG A 1 89 ? 46.307 13.872 -48.444 1.00 52.22 89 ARG A N 1
ATOM 723 C CA . ARG A 1 89 ? 47.684 13.712 -48.935 1.00 52.22 89 ARG A CA 1
ATOM 724 C C . ARG A 1 89 ? 48.096 12.242 -48.829 1.00 52.22 89 ARG A C 1
ATOM 726 O O . ARG A 1 89 ? 47.981 11.646 -47.767 1.00 52.22 89 ARG A O 1
ATOM 733 N N . HIS A 1 90 ? 48.624 11.734 -49.943 1.00 50.25 90 HIS A N 1
ATOM 734 C CA . HIS A 1 90 ? 49.220 10.412 -50.184 1.00 50.25 90 HIS A CA 1
ATOM 735 C C . HIS A 1 90 ? 48.268 9.269 -50.561 1.00 50.25 90 HIS A C 1
ATOM 737 O O . HIS A 1 90 ? 47.914 8.439 -49.733 1.00 50.25 90 HIS A O 1
ATOM 743 N N . HIS A 1 91 ? 47.964 9.169 -51.859 1.00 41.59 91 HIS A N 1
ATOM 744 C CA . HIS A 1 91 ? 48.529 8.110 -52.714 1.00 41.59 91 HIS A CA 1
ATOM 745 C C . HIS A 1 91 ? 48.287 8.463 -54.190 1.00 41.59 91 HIS A C 1
ATOM 747 O O . HIS A 1 91 ? 47.318 8.046 -54.812 1.00 41.59 91 HIS A O 1
ATOM 753 N N . SER A 1 92 ? 49.187 9.266 -54.751 1.00 47.75 92 SER A N 1
ATOM 754 C CA . SER A 1 92 ? 49.349 9.418 -56.197 1.00 47.75 92 SER A CA 1
ATOM 755 C C . SER A 1 92 ? 50.826 9.209 -56.503 1.00 47.75 92 SER A C 1
ATOM 757 O O . SER A 1 92 ? 51.588 10.167 -56.460 1.00 47.75 92 SER A O 1
ATOM 759 N N . MET A 1 93 ? 51.227 7.949 -56.679 1.00 40.06 93 MET A N 1
ATOM 760 C CA . MET A 1 93 ? 52.433 7.507 -57.398 1.00 40.06 93 MET A CA 1
ATOM 761 C C . MET A 1 93 ? 52.603 5.999 -57.190 1.00 40.06 93 MET A C 1
ATOM 763 O O . MET A 1 93 ? 53.253 5.604 -56.236 1.00 40.06 93 MET A O 1
ATOM 767 N N . VAL A 1 94 ? 52.004 5.181 -58.061 1.00 44.59 94 VAL A N 1
ATOM 768 C CA . VAL A 1 94 ? 52.679 4.039 -58.712 1.00 44.59 94 VAL A CA 1
ATOM 769 C C . VAL A 1 94 ? 51.930 3.775 -60.023 1.00 44.59 94 VAL A C 1
ATOM 771 O O . VAL A 1 94 ? 51.108 2.876 -60.121 1.00 44.59 94 VAL A O 1
ATOM 774 N N . GLU A 1 95 ? 52.196 4.594 -61.034 1.00 42.72 95 GLU A N 1
ATOM 775 C CA . GLU A 1 95 ? 52.156 4.137 -62.422 1.00 42.72 95 GLU A CA 1
ATOM 776 C C . GLU A 1 95 ? 53.336 4.776 -63.154 1.00 42.72 95 GLU A C 1
ATOM 778 O O . GLU A 1 95 ? 53.542 5.987 -63.054 1.00 42.72 95 GLU A O 1
ATOM 783 N N . LYS A 1 96 ? 54.049 3.922 -63.900 1.00 41.97 96 LYS A N 1
ATOM 784 C CA . LYS A 1 96 ? 55.153 4.147 -64.852 1.00 41.97 96 LYS A CA 1
ATOM 785 C C . LYS A 1 96 ? 56.543 3.733 -64.380 1.00 41.97 96 LYS A C 1
ATOM 787 O O . LYS A 1 96 ? 57.252 4.499 -63.738 1.00 41.97 96 LYS A O 1
ATOM 792 N N . SER A 1 97 ? 56.929 2.536 -64.809 1.00 40.94 97 SER A N 1
ATOM 793 C CA . SER A 1 97 ? 58.230 2.149 -65.388 1.00 40.94 97 SER A CA 1
ATOM 794 C C . SER A 1 97 ? 57.976 0.758 -65.997 1.00 40.94 97 SER A C 1
ATOM 796 O O . SER A 1 97 ? 57.623 -0.144 -65.245 1.00 40.94 97 SER A O 1
ATOM 798 N N . GLU A 1 98 ? 57.642 0.717 -67.291 1.00 39.91 98 GLU A N 1
ATOM 799 C CA . GLU A 1 98 ? 58.466 0.125 -68.374 1.00 39.91 98 GLU A CA 1
ATOM 800 C C . GLU A 1 98 ? 58.477 -1.410 -68.391 1.00 39.91 98 GLU A C 1
ATOM 802 O O . GLU A 1 98 ? 58.971 -2.028 -67.425 1.00 39.91 98 GLU A O 1
#

Secondary structure (DSSP, 8-state):
----PPPHHHHHHHHHHHHHH---HHHHHHHHHHHHHHHHS----HHHHTTSS-TTSS-SS-TT-HHHHHHHHHHHHHHHHHH-TT---S--------

pLDDT: mean 76.64, std 16.74, range [39.91, 96.0]

Sequence (98 aa):
MLNISLDDEAERYLIEILKREEITISDLVKQLLRDRLESSQPKQTILEKMGGIPEHLLTVGDLSDREQRRSVIAERIQARYRESPWGVRHHSMVEKSE